Protein AF-A0A6B2E166-F1 (afdb_monomer)

Secondary structure (DSSP, 8-state):
---PPPP---------SSSSPTT--HHHHHHHHH--SEEEEE-TT--EEEE-HHHHHHHTTSPPEEEEEETTEEEEEETTEEEEEEEEE-GGG-EEEEE-TTTS------

Radius of gyration: 14.9 Å; Cα contacts (8 Å, |Δi|>4): 178; chains: 1; bounding box: 45×37×34 Å

Nearest PDB structures (foldseek):
  5xgd-assembly1_A  TM=6.708E-01  e=3.405E-03  Pseudomonas aeruginosa PAO1
  4kqd-assembly2_C  TM=6.455E-01  e=4.769E-02  Escherichia coli K-12
  5zza-assembly1_P  TM=5.047E-01  e=7.707E-02  Candidatus Odinarchaeum yellowstonii
  7xhv-assembly1_B  TM=3.436E-01  e=3.533E-02  Mus musculus
  7xi3-assembly1_B  TM=3.617E-01  e=1.040E-01  Mus musculus

Structure (mmCIF, N/CA/C/O backbone):
data_AF-A0A6B2E166-F1
#
_entry.id   AF-A0A6B2E166-F1
#
loop_
_atom_site.group_PDB
_atom_site.id
_atom_site.type_symbol
_atom_site.label_atom_id
_atom_site.label_alt_id
_atom_site.label_comp_id
_atom_site.label_asym_id
_atom_site.label_entity_id
_atom_site.label_seq_id
_atom_site.pdbx_PDB_ins_code
_atom_site.Cartn_x
_atom_site.Cartn_y
_atom_site.Cartn_z
_atom_site.occupancy
_atom_site.B_iso_or_equiv
_atom_site.auth_seq_id
_atom_site.auth_comp_id
_atom_site.auth_asym_id
_atom_site.auth_atom_id
_atom_site.pdbx_PDB_model_num
ATOM 1 N N . MET A 1 1 ? -31.330 23.485 -17.374 1.00 42.19 1 MET A N 1
ATOM 2 C CA . MET A 1 1 ? -30.585 23.137 -16.146 1.00 42.19 1 MET A CA 1
ATOM 3 C C . MET A 1 1 ? -29.535 22.113 -16.531 1.00 42.19 1 MET A C 1
ATOM 5 O O . MET A 1 1 ? -29.890 20.976 -16.798 1.00 42.19 1 MET A O 1
ATOM 9 N N . VAL A 1 2 ? -28.282 22.536 -16.697 1.00 42.28 2 VAL A N 1
ATOM 10 C CA . VAL A 1 2 ? -27.179 21.623 -17.027 1.00 42.28 2 VAL A CA 1
ATOM 11 C C . VAL A 1 2 ? -26.775 20.871 -15.765 1.00 42.28 2 VAL A C 1
ATOM 13 O O . VAL A 1 2 ? -26.285 21.467 -14.808 1.00 42.28 2 VAL A O 1
ATOM 16 N N . SER A 1 3 ? -27.041 19.567 -15.754 1.00 39.75 3 SER A N 1
ATOM 17 C CA . SER A 1 3 ? -26.573 18.643 -14.728 1.00 39.75 3 SER A CA 1
ATOM 18 C C . SER A 1 3 ? -25.047 18.637 -14.721 1.00 39.75 3 SER A C 1
ATOM 20 O O . SER A 1 3 ? -24.412 18.242 -15.696 1.00 39.75 3 SER A O 1
ATOM 22 N N . ARG A 1 4 ? -24.457 19.101 -13.621 1.00 39.62 4 ARG A N 1
ATOM 23 C CA . ARG A 1 4 ? -23.036 18.925 -13.314 1.00 39.62 4 ARG A CA 1
ATOM 24 C C . ARG A 1 4 ? -22.797 17.418 -13.119 1.00 39.62 4 ARG A C 1
ATOM 26 O O . ARG A 1 4 ? -23.427 16.859 -12.220 1.00 39.62 4 ARG A O 1
ATOM 33 N N . PRO A 1 5 ? -21.947 16.737 -13.907 1.00 39.25 5 PRO A N 1
ATOM 34 C CA . PRO A 1 5 ? -21.535 15.387 -13.557 1.00 39.25 5 PRO A CA 1
ATOM 35 C C . PRO A 1 5 ? -20.665 15.464 -12.295 1.00 39.25 5 PRO A C 1
ATOM 37 O O . PRO A 1 5 ? -19.862 16.388 -12.145 1.00 39.25 5 PRO A O 1
ATOM 40 N N . ALA A 1 6 ? -20.862 14.525 -11.371 1.00 32.88 6 ALA A N 1
ATOM 41 C CA . ALA A 1 6 ? -20.031 14.371 -10.182 1.00 32.88 6 ALA A CA 1
ATOM 42 C C . ALA A 1 6 ? -18.548 14.228 -10.583 1.00 32.88 6 ALA A C 1
ATOM 44 O O . ALA A 1 6 ? -18.272 13.617 -11.620 1.00 32.88 6 ALA A O 1
ATOM 45 N N . PRO A 1 7 ? -17.586 14.760 -9.803 1.00 39.22 7 PRO A N 1
ATOM 46 C CA . PRO A 1 7 ? -16.186 14.455 -10.047 1.00 39.22 7 PRO A CA 1
ATOM 47 C C . PRO A 1 7 ? -16.034 12.944 -9.906 1.00 39.22 7 PRO A C 1
ATOM 49 O O . PRO A 1 7 ? -16.439 12.368 -8.895 1.00 39.22 7 PRO A O 1
ATOM 52 N N . ALA A 1 8 ? -15.515 12.304 -10.950 1.00 36.75 8 ALA A N 1
ATOM 53 C CA . ALA A 1 8 ? -15.089 10.925 -10.883 1.00 36.75 8 ALA A CA 1
ATOM 54 C C . ALA A 1 8 ? -14.198 10.792 -9.645 1.00 36.75 8 ALA A C 1
ATOM 56 O O . ALA A 1 8 ? -13.103 11.351 -9.608 1.00 36.75 8 ALA A O 1
ATOM 57 N N . SER A 1 9 ? -14.675 10.087 -8.615 1.00 40.00 9 SER A N 1
ATOM 58 C CA . SER A 1 9 ? -13.767 9.424 -7.691 1.00 40.00 9 SER A CA 1
ATOM 59 C C . SER A 1 9 ? -12.776 8.700 -8.583 1.00 40.00 9 SER A C 1
ATOM 61 O O . SER A 1 9 ? -13.199 7.857 -9.374 1.00 40.00 9 SER A O 1
ATOM 63 N N . ALA A 1 10 ? -11.517 9.132 -8.551 1.00 39.03 10 ALA A N 1
ATOM 64 C CA . ALA A 1 10 ? -10.439 8.587 -9.349 1.00 39.03 10 ALA A CA 1
ATOM 65 C C . ALA A 1 10 ? -10.353 7.086 -9.057 1.00 39.03 10 ALA A C 1
ATOM 67 O O . ALA A 1 10 ? -9.727 6.648 -8.094 1.00 39.03 10 ALA A O 1
ATOM 68 N N . ALA A 1 11 ? -11.084 6.297 -9.841 1.00 44.34 11 ALA A N 1
ATOM 69 C CA . ALA A 1 11 ? -10.974 4.861 -9.842 1.00 44.34 11 ALA A CA 1
ATOM 70 C C . ALA A 1 11 ? -9.567 4.607 -10.363 1.00 44.34 11 ALA A C 1
ATOM 72 O O . ALA A 1 11 ? -9.296 4.837 -11.541 1.00 44.34 11 ALA A O 1
ATOM 73 N N . LEU A 1 12 ? -8.666 4.257 -9.442 1.00 50.75 12 LEU A N 1
ATOM 74 C CA . LEU A 1 12 ? -7.291 3.888 -9.750 1.00 50.75 12 LEU A CA 1
ATOM 75 C C . LEU A 1 12 ? -7.311 2.987 -10.994 1.00 50.75 12 LEU A C 1
ATOM 77 O O . LEU A 1 12 ? -8.134 2.060 -11.036 1.00 50.75 12 LEU A O 1
ATOM 81 N N . PRO A 1 13 ? -6.497 3.290 -12.019 1.00 48.44 13 PRO A N 1
ATOM 82 C CA . PRO A 1 13 ? -6.572 2.596 -13.293 1.00 48.44 13 PRO A CA 1
ATOM 83 C C . PRO A 1 13 ? -6.473 1.078 -13.075 1.00 48.44 13 PRO A C 1
ATOM 85 O O . PRO A 1 13 ? -5.730 0.623 -12.197 1.00 48.44 13 PRO A O 1
ATOM 88 N N . PRO A 1 14 ? -7.235 0.264 -13.828 1.00 47.19 14 PRO A N 1
ATOM 89 C CA . PRO A 1 14 ? -7.123 -1.180 -13.728 1.00 47.19 14 PRO A CA 1
ATOM 90 C C . PRO A 1 14 ? -5.703 -1.591 -14.136 1.00 47.19 14 PRO A C 1
ATOM 92 O O . PRO A 1 14 ? -5.329 -1.490 -15.299 1.00 47.19 14 PRO A O 1
ATOM 95 N N . MET A 1 15 ? -4.905 -2.049 -13.167 1.00 56.19 15 MET A N 1
ATOM 96 C CA . MET A 1 15 ? -3.573 -2.603 -13.416 1.00 56.19 15 MET A CA 1
ATOM 97 C C . MET A 1 15 ? -3.698 -3.971 -14.090 1.00 56.19 15 MET A C 1
ATOM 99 O O . MET A 1 15 ? -3.660 -5.012 -13.434 1.00 56.19 15 MET A O 1
ATOM 103 N N . THR A 1 16 ? -3.902 -3.970 -15.403 1.00 48.66 16 THR A N 1
ATOM 104 C CA . THR A 1 16 ? -3.765 -5.149 -16.258 1.00 48.66 16 THR A CA 1
ATOM 105 C C . THR A 1 16 ? -2.580 -4.955 -17.199 1.00 48.66 16 THR A C 1
ATOM 107 O O . THR A 1 16 ? -2.599 -4.058 -18.036 1.00 48.66 16 THR A O 1
ATOM 110 N N . GLY A 1 17 ? -1.573 -5.824 -17.077 1.00 50.94 17 GLY A N 1
ATOM 111 C CA . GLY A 1 17 ? -0.660 -6.197 -18.164 1.00 50.94 17 GLY A CA 1
ATOM 112 C C . GLY A 1 17 ? 0.689 -5.481 -18.259 1.00 50.94 17 GLY A C 1
ATOM 113 O O . GLY A 1 17 ? 1.688 -6.172 -18.412 1.00 50.94 17 GLY A O 1
ATOM 114 N N . GLU A 1 18 ? 0.750 -4.151 -18.150 1.00 50.38 18 GLU A N 1
ATOM 115 C CA . GLU A 1 18 ? 1.988 -3.403 -18.483 1.00 50.38 18 GLU A CA 1
ATOM 116 C C . GLU A 1 18 ? 2.321 -2.225 -17.546 1.00 50.38 18 GLU A C 1
ATOM 118 O O . GLU A 1 18 ? 3.484 -1.857 -17.431 1.00 50.38 18 GLU A O 1
ATOM 123 N N . ASP A 1 19 ? 1.339 -1.674 -16.823 1.00 55.31 19 ASP A N 1
ATOM 124 C CA . ASP A 1 19 ? 1.497 -0.460 -15.990 1.00 55.31 19 ASP A CA 1
ATOM 125 C C . ASP A 1 19 ? 1.700 -0.765 -14.488 1.00 55.31 19 ASP A C 1
ATOM 127 O O . ASP A 1 19 ? 1.625 0.126 -13.648 1.00 55.31 19 ASP A O 1
ATOM 131 N N . GLY A 1 20 ? 1.887 -2.040 -14.123 1.00 61.53 20 GLY A N 1
ATOM 132 C CA . GLY A 1 20 ? 2.066 -2.486 -12.736 1.00 61.53 20 GLY A CA 1
ATOM 133 C C . GLY A 1 20 ? 3.522 -2.777 -12.374 1.00 61.53 20 GLY A C 1
ATOM 134 O O . GLY A 1 20 ? 4.349 -2.978 -13.265 1.00 61.53 20 GLY A O 1
ATOM 135 N N . PRO A 1 21 ? 3.864 -2.847 -11.073 1.00 65.44 21 PRO A N 1
ATOM 136 C CA . PRO A 1 21 ? 5.203 -3.231 -10.675 1.00 65.44 21 PRO A CA 1
ATOM 137 C C . PRO A 1 21 ? 5.512 -4.643 -11.198 1.00 65.44 21 PRO A C 1
ATOM 139 O O . PRO A 1 21 ? 4.632 -5.513 -11.202 1.00 65.44 21 PRO A O 1
ATOM 142 N N . PRO A 1 22 ? 6.753 -4.902 -11.635 1.00 64.69 22 PRO A N 1
ATOM 143 C CA . PRO A 1 22 ? 7.132 -6.204 -12.167 1.00 64.69 22 PRO A CA 1
ATOM 144 C C . PRO A 1 22 ? 6.903 -7.302 -11.115 1.00 64.69 22 PRO A C 1
ATOM 146 O O . PRO A 1 22 ? 7.331 -7.171 -9.969 1.00 64.69 22 PRO A O 1
ATOM 149 N N . GLY A 1 23 ? 6.217 -8.382 -11.504 1.00 65.00 23 GLY A N 1
ATOM 150 C CA . GLY A 1 23 ? 5.844 -9.483 -10.602 1.00 65.00 23 GLY A CA 1
ATOM 151 C C . GLY A 1 23 ? 4.552 -9.264 -9.802 1.00 65.00 23 GLY A C 1
ATOM 152 O O . GLY A 1 23 ? 4.229 -10.073 -8.939 1.00 65.00 23 GLY A O 1
ATOM 153 N N . PHE A 1 24 ? 3.800 -8.192 -10.071 1.00 71.56 24 PHE A N 1
ATOM 154 C CA . PHE A 1 24 ? 2.468 -7.981 -9.503 1.00 71.56 24 PHE A CA 1
ATOM 155 C C . PHE A 1 24 ? 1.396 -8.698 -10.334 1.00 71.56 24 PHE A C 1
ATOM 157 O O . PHE A 1 24 ? 0.653 -8.086 -11.101 1.00 71.56 24 PHE A O 1
ATOM 164 N N . ASP A 1 25 ? 1.346 -10.020 -10.217 1.00 76.94 25 ASP A N 1
ATOM 165 C CA . ASP A 1 25 ? 0.336 -10.847 -10.873 1.00 76.94 25 ASP A CA 1
ATOM 166 C C . ASP A 1 25 ? -0.905 -11.076 -9.985 1.00 76.94 25 ASP A C 1
ATOM 168 O O . ASP A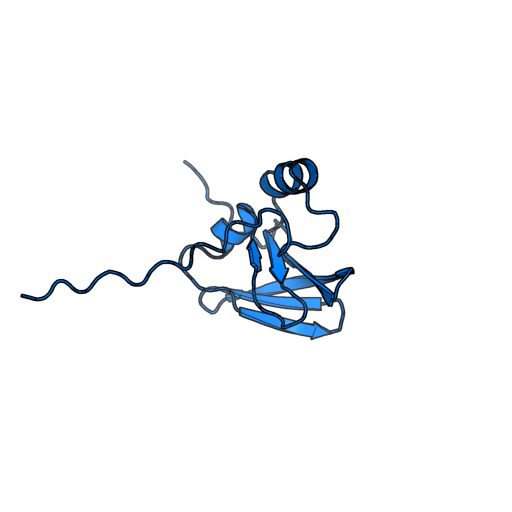 1 25 ? -1.036 -10.549 -8.873 1.00 76.94 25 ASP A O 1
ATOM 172 N N . ALA A 1 26 ? -1.858 -11.857 -10.499 1.00 77.44 26 ALA A N 1
ATOM 173 C CA . ALA A 1 26 ? -3.126 -12.130 -9.831 1.00 77.44 26 ALA A CA 1
ATOM 174 C C . ALA A 1 26 ? -2.955 -12.722 -8.419 1.00 77.44 26 ALA A C 1
ATOM 176 O O . ALA A 1 26 ? -3.758 -12.409 -7.539 1.00 77.44 26 ALA A O 1
ATOM 177 N N . PHE A 1 27 ? -1.914 -13.531 -8.182 1.00 77.81 27 PHE A N 1
ATOM 178 C CA . PHE A 1 27 ? -1.651 -14.121 -6.872 1.00 77.81 27 PHE A CA 1
ATOM 179 C C . PHE A 1 27 ? -1.195 -13.063 -5.864 1.00 77.81 27 PHE A C 1
ATOM 181 O O . PHE A 1 27 ? -1.788 -12.938 -4.792 1.00 77.81 27 PHE A O 1
ATOM 188 N N . GLY A 1 28 ? -0.189 -12.256 -6.219 1.00 81.19 28 GLY A N 1
ATOM 189 C CA . GLY A 1 28 ? 0.311 -11.186 -5.350 1.00 81.19 28 GLY A CA 1
ATOM 190 C C . GLY A 1 28 ? -0.779 -10.175 -4.993 1.00 81.19 28 GLY A C 1
ATOM 191 O O . GLY A 1 28 ? -0.901 -9.763 -3.837 1.00 81.19 28 GLY A O 1
ATOM 192 N N . ARG A 1 29 ? -1.641 -9.845 -5.963 1.00 81.44 29 ARG A N 1
ATOM 193 C CA . ARG A 1 29 ? -2.808 -8.997 -5.720 1.00 81.44 29 ARG A CA 1
ATOM 194 C C . ARG A 1 29 ? -3.785 -9.640 -4.741 1.00 81.44 29 ARG A C 1
ATOM 196 O O . ARG A 1 29 ? -4.179 -8.975 -3.791 1.00 81.44 29 ARG A O 1
ATOM 203 N N . ALA A 1 30 ? -4.158 -10.904 -4.947 1.00 84.31 30 ALA A N 1
ATOM 204 C CA . ALA A 1 30 ? -5.094 -11.599 -4.065 1.00 84.31 30 ALA A CA 1
ATOM 205 C C . ALA A 1 30 ? -4.599 -11.625 -2.611 1.00 84.31 30 ALA A C 1
ATOM 207 O O . ALA A 1 30 ? -5.374 -11.357 -1.700 1.00 84.31 30 ALA A O 1
ATOM 208 N N . VAL A 1 31 ? -3.299 -11.855 -2.397 1.00 87.31 31 VAL A N 1
ATOM 209 C CA . VAL A 1 31 ? -2.700 -11.817 -1.054 1.00 87.31 31 VAL A CA 1
ATOM 210 C C . VAL A 1 31 ? -2.818 -10.425 -0.428 1.00 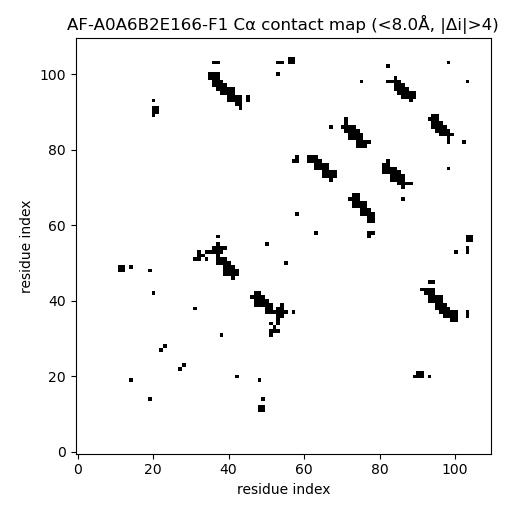87.31 31 VAL A C 1
ATOM 212 O O . VAL A 1 31 ? -3.236 -10.308 0.720 1.00 87.31 31 VAL A O 1
ATOM 215 N N . LEU A 1 32 ? -2.480 -9.358 -1.160 1.00 88.38 32 LEU A N 1
ATOM 216 C CA . LEU A 1 32 ? -2.519 -7.993 -0.618 1.00 88.38 32 LEU A CA 1
ATOM 217 C C . LEU A 1 32 ? -3.934 -7.464 -0.364 1.00 88.38 32 LEU A C 1
ATOM 219 O O . LEU A 1 32 ? -4.094 -6.558 0.456 1.00 88.38 32 LEU A O 1
ATOM 223 N N . GLU A 1 33 ? -4.945 -7.999 -1.050 1.00 89.12 33 GLU A N 1
ATOM 224 C CA . GLU A 1 33 ? -6.349 -7.658 -0.792 1.00 89.12 33 GLU A CA 1
ATOM 225 C C . GLU A 1 33 ? -6.795 -8.134 0.611 1.00 89.12 33 GLU A C 1
ATOM 227 O O . GLU A 1 33 ? -7.621 -7.468 1.232 1.00 89.12 33 GLU A O 1
ATOM 232 N N . ASP A 1 34 ? -6.188 -9.200 1.153 1.00 89.81 34 ASP A N 1
ATOM 233 C CA . ASP A 1 34 ? -6.431 -9.717 2.516 1.00 89.81 34 ASP A CA 1
ATOM 234 C C . ASP A 1 34 ? -5.507 -9.106 3.595 1.00 89.81 34 ASP A C 1
ATOM 236 O O . ASP A 1 34 ? -5.733 -9.258 4.801 1.00 89.81 34 ASP A O 1
ATOM 240 N N . VAL A 1 35 ? -4.449 -8.392 3.194 1.00 91.81 35 VAL A N 1
ATOM 241 C CA . VAL A 1 35 ? -3.516 -7.753 4.135 1.00 91.81 35 VAL A CA 1
ATOM 242 C C . VAL A 1 35 ? -4.195 -6.589 4.864 1.00 91.81 35 VAL A C 1
ATOM 244 O O . VAL A 1 35 ? -4.769 -5.689 4.253 1.00 91.81 35 VAL A O 1
ATOM 247 N N . ARG A 1 36 ? -4.079 -6.585 6.199 1.00 92.50 36 ARG A N 1
ATOM 248 C CA . ARG A 1 36 ? -4.670 -5.555 7.074 1.00 92.50 36 ARG A CA 1
ATOM 249 C C . ARG A 1 36 ? -3.847 -4.280 7.186 1.00 92.50 36 ARG A C 1
ATOM 251 O O . ARG A 1 36 ? -4.399 -3.242 7.544 1.00 92.50 36 ARG A O 1
ATOM 258 N N . ASP A 1 37 ? -2.551 -4.354 6.909 1.00 93.75 37 ASP A N 1
ATOM 259 C CA . ASP A 1 37 ? -1.741 -3.151 6.770 1.00 93.75 37 ASP A CA 1
ATOM 260 C C . ASP A 1 37 ? -2.222 -2.375 5.541 1.00 93.75 37 ASP A C 1
ATOM 262 O O . ASP A 1 37 ? -2.501 -2.951 4.485 1.00 93.75 37 ASP A O 1
ATOM 266 N N . ALA A 1 38 ? -2.334 -1.059 5.673 1.00 94.56 38 ALA A N 1
ATOM 267 C CA . ALA A 1 38 ? -2.700 -0.209 4.554 1.00 94.56 38 ALA A CA 1
ATOM 268 C C . ALA A 1 38 ? -1.492 -0.069 3.624 1.00 94.56 38 ALA A C 1
ATOM 270 O O . ALA A 1 38 ? -0.476 0.522 3.995 1.00 94.56 38 ALA A O 1
ATOM 271 N N . VAL A 1 39 ? -1.613 -0.622 2.416 1.00 94.38 39 VAL A N 1
ATOM 272 C CA . VAL A 1 39 ? -0.562 -0.624 1.396 1.00 94.38 39 VAL A CA 1
ATOM 273 C C . VAL A 1 39 ? -0.956 0.272 0.228 1.00 94.38 39 VAL A C 1
ATOM 275 O O . VAL A 1 39 ? -1.995 0.062 -0.401 1.00 94.38 39 VAL A O 1
ATOM 278 N N . PHE A 1 40 ? -0.084 1.226 -0.091 1.00 93.94 40 PHE A N 1
ATOM 279 C CA . PHE A 1 40 ? -0.158 2.081 -1.273 1.00 93.94 40 PHE A CA 1
ATOM 280 C C . PHE A 1 40 ? 1.041 1.804 -2.181 1.00 93.94 40 PHE A C 1
ATOM 282 O O . PHE A 1 40 ? 2.160 1.652 -1.695 1.00 93.94 40 PHE A O 1
ATOM 289 N N . LEU A 1 41 ? 0.821 1.755 -3.490 1.00 92.25 41 LEU A N 1
ATOM 290 C CA . LEU A 1 41 ? 1.865 1.589 -4.495 1.00 92.25 41 LEU A CA 1
ATOM 291 C C . LEU A 1 41 ? 1.946 2.840 -5.356 1.00 92.25 41 LEU A C 1
ATOM 293 O O . LEU A 1 41 ? 0.953 3.236 -5.973 1.00 92.25 41 LEU A O 1
ATOM 297 N N . THR A 1 42 ? 3.135 3.423 -5.417 1.00 92.12 42 THR A N 1
ATOM 298 C CA . THR A 1 42 ? 3.448 4.529 -6.316 1.00 92.12 42 THR A CA 1
ATOM 299 C C . THR A 1 42 ? 4.428 4.091 -7.388 1.00 92.12 42 THR A C 1
ATOM 301 O O . THR A 1 42 ? 5.308 3.268 -7.123 1.00 92.12 42 THR A O 1
ATOM 304 N N . ASP A 1 43 ? 4.299 4.670 -8.576 1.00 89.81 43 ASP A N 1
ATOM 305 C CA . ASP A 1 43 ? 5.283 4.506 -9.646 1.00 89.81 43 ASP A CA 1
ATOM 306 C C . ASP A 1 43 ? 6.577 5.303 -9.371 1.00 89.81 43 ASP A C 1
ATOM 308 O O . ASP A 1 43 ? 6.762 5.890 -8.297 1.00 89.81 43 ASP A O 1
ATOM 312 N N . ALA A 1 44 ? 7.480 5.311 -10.355 1.00 86.12 44 ALA A N 1
ATOM 313 C CA . ALA A 1 44 ? 8.749 6.036 -10.307 1.00 86.12 44 ALA A CA 1
ATOM 314 C C . ALA A 1 44 ? 8.603 7.567 -10.298 1.00 86.12 44 ALA A C 1
ATOM 316 O O . ALA A 1 44 ? 9.518 8.260 -9.858 1.00 86.12 44 ALA A O 1
ATOM 317 N N . GLU A 1 45 ? 7.467 8.099 -10.751 1.00 85.62 45 GLU A N 1
ATOM 318 C CA . GLU A 1 45 ? 7.154 9.532 -10.706 1.00 85.62 45 GLU A CA 1
ATOM 319 C C . GLU A 1 45 ? 6.482 9.928 -9.378 1.00 85.62 45 GLU A C 1
ATOM 321 O O . GLU A 1 45 ? 6.234 11.106 -9.123 1.00 85.62 45 GLU A O 1
ATOM 326 N N . GLY A 1 46 ? 6.218 8.953 -8.500 1.00 84.88 46 GLY A N 1
ATOM 327 C CA . GLY A 1 46 ? 5.559 9.155 -7.213 1.00 84.88 46 GLY A CA 1
ATOM 328 C C . GLY A 1 46 ? 4.034 9.223 -7.309 1.00 84.88 46 GLY A C 1
ATOM 329 O O . GLY A 1 46 ? 3.379 9.542 -6.315 1.00 84.88 46 GLY A O 1
ATOM 330 N N . ALA A 1 47 ? 3.446 8.908 -8.467 1.00 88.44 47 ALA A N 1
ATOM 331 C CA . ALA A 1 47 ? 2.000 8.884 -8.629 1.00 88.44 47 ALA A CA 1
ATOM 332 C C . ALA A 1 47 ? 1.413 7.615 -8.000 1.00 88.44 47 ALA A C 1
ATOM 334 O O . ALA A 1 47 ? 1.906 6.508 -8.221 1.00 88.44 47 ALA A O 1
ATOM 335 N N . LEU A 1 48 ? 0.337 7.762 -7.220 1.00 90.06 48 LEU A N 1
ATOM 336 C CA . LEU A 1 48 ? -0.377 6.630 -6.630 1.00 90.06 48 LEU A CA 1
ATOM 337 C C . LEU A 1 48 ? -1.077 5.818 -7.725 1.00 90.06 48 LEU A C 1
ATOM 339 O O . LEU A 1 48 ? -2.033 6.285 -8.340 1.00 90.06 48 LEU A O 1
ATOM 343 N N . ARG A 1 49 ? -0.633 4.578 -7.926 1.00 88.50 49 ARG A N 1
ATOM 344 C CA . ARG A 1 49 ? -1.191 3.662 -8.930 1.00 88.50 49 ARG A CA 1
ATOM 345 C C . ARG A 1 49 ? -2.130 2.630 -8.335 1.00 88.50 49 ARG A C 1
ATOM 347 O O . ARG A 1 49 ? -3.073 2.206 -8.997 1.00 88.50 49 ARG A O 1
ATOM 354 N N . TRP A 1 50 ? -1.907 2.229 -7.085 1.00 88.38 50 TRP A N 1
ATOM 355 C CA . TRP A 1 50 ? -2.739 1.215 -6.448 1.00 88.38 50 TRP A CA 1
ATOM 356 C C . TRP A 1 50 ? -2.790 1.359 -4.927 1.00 88.38 50 TRP A C 1
ATOM 358 O O . TRP A 1 50 ? -1.842 1.816 -4.296 1.00 88.38 50 TRP A O 1
ATOM 368 N N . ALA A 1 51 ? -3.899 0.928 -4.333 1.00 91.19 51 ALA A N 1
ATOM 369 C CA . ALA A 1 51 ? -4.088 0.842 -2.890 1.00 91.19 51 ALA A CA 1
ATOM 370 C C . ALA A 1 51 ? -4.924 -0.398 -2.551 1.00 91.19 51 ALA A C 1
ATOM 372 O O . ALA A 1 51 ? -5.918 -0.666 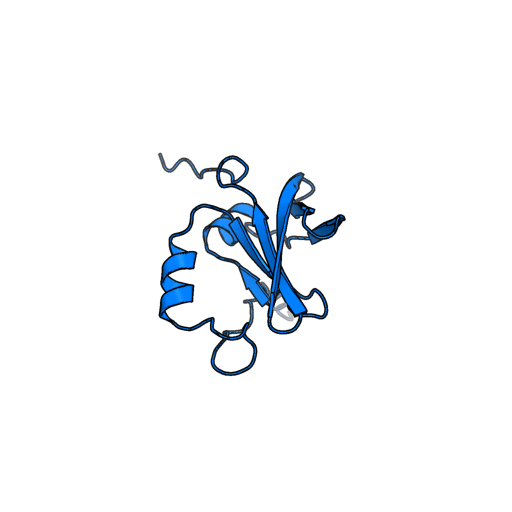-3.242 1.00 91.19 51 ALA A O 1
ATOM 373 N N . ASN A 1 52 ? -4.552 -1.125 -1.495 1.00 93.00 52 ASN A N 1
ATOM 374 C CA . ASN A 1 52 ? -5.300 -2.293 -1.020 1.00 93.00 52 ASN A CA 1
ATOM 375 C C . ASN A 1 52 ? -6.592 -1.891 -0.267 1.00 93.00 52 ASN A C 1
ATOM 377 O O . ASN A 1 52 ? -6.801 -0.707 0.016 1.00 93.00 52 ASN A O 1
ATOM 381 N N . PRO A 1 53 ? -7.488 -2.835 0.077 1.00 93.50 53 PRO A N 1
ATOM 382 C CA . PRO A 1 53 ? -8.725 -2.530 0.801 1.00 93.50 53 PRO A CA 1
ATOM 383 C C . PRO A 1 53 ? -8.509 -1.838 2.151 1.00 93.50 53 PRO A C 1
ATOM 385 O O . PRO A 1 53 ? -9.266 -0.926 2.495 1.00 93.50 53 PRO A O 1
ATOM 388 N N . ALA A 1 54 ? -7.466 -2.214 2.897 1.00 92.12 54 ALA A N 1
ATOM 389 C CA . ALA A 1 54 ? -7.115 -1.554 4.153 1.00 92.12 54 ALA A CA 1
ATOM 390 C C . ALA A 1 54 ? -6.727 -0.084 3.930 1.00 92.12 54 ALA A C 1
ATOM 392 O O . ALA A 1 54 ? -7.239 0.801 4.613 1.00 92.12 54 ALA A O 1
ATOM 393 N N . ALA A 1 55 ? -5.910 0.199 2.913 1.00 91.94 55 ALA A N 1
ATOM 394 C CA . ALA A 1 55 ? -5.553 1.554 2.510 1.00 91.94 55 ALA A CA 1
ATOM 395 C C . ALA A 1 55 ? -6.770 2.364 2.060 1.00 91.94 55 ALA A C 1
ATOM 397 O O . ALA A 1 55 ? -6.930 3.501 2.489 1.00 91.94 55 ALA A O 1
ATOM 398 N N . ARG A 1 56 ? -7.680 1.771 1.281 1.00 90.62 56 ARG A N 1
ATOM 399 C CA . ARG A 1 56 ? -8.937 2.428 0.880 1.00 90.62 56 ARG A CA 1
ATOM 400 C C . ARG A 1 56 ? -9.849 2.722 2.072 1.00 90.62 56 ARG A C 1
ATOM 402 O O . ARG A 1 56 ? -10.533 3.740 2.091 1.00 90.62 56 ARG A O 1
ATOM 409 N N . THR A 1 57 ? -9.861 1.842 3.072 1.00 89.56 57 THR A N 1
ATOM 410 C CA . THR A 1 57 ? -10.611 2.045 4.321 1.00 89.56 57 THR A CA 1
ATOM 411 C C . THR A 1 57 ? -9.998 3.168 5.149 1.00 89.56 57 THR A C 1
ATOM 413 O O . THR A 1 57 ? -10.733 4.007 5.666 1.00 89.56 57 THR A O 1
A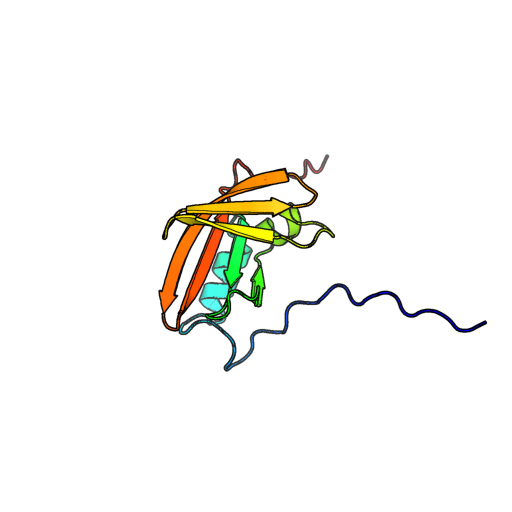TOM 416 N N . LEU A 1 58 ? -8.664 3.217 5.225 1.00 89.12 58 LEU A N 1
ATOM 417 C CA . LEU A 1 58 ? -7.928 4.308 5.855 1.00 89.12 58 LEU A CA 1
ATOM 418 C C . LEU A 1 58 ? -8.227 5.644 5.163 1.00 89.12 58 LEU A C 1
ATOM 420 O O . LEU A 1 58 ? -8.473 6.628 5.853 1.00 89.12 58 LEU A O 1
ATOM 424 N N . THR A 1 59 ? -8.226 5.683 3.825 1.00 89.38 59 THR A N 1
ATOM 425 C CA . THR A 1 59 ? -8.457 6.914 3.054 1.00 89.38 59 THR A CA 1
ATOM 426 C C . THR A 1 59 ? -9.911 7.363 3.039 1.00 89.38 59 THR A C 1
ATOM 428 O O . THR A 1 59 ? -10.197 8.560 3.013 1.00 89.38 59 THR A O 1
ATOM 431 N N . GLY A 1 60 ? -10.849 6.415 3.029 1.00 87.38 60 GLY A N 1
ATOM 432 C CA . GLY A 1 60 ? -12.257 6.699 2.780 1.00 87.38 60 GLY A CA 1
ATOM 433 C C . GLY A 1 60 ? -12.431 7.423 1.443 1.00 87.38 60 GLY A C 1
ATOM 434 O O . GLY A 1 60 ? -12.005 6.927 0.402 1.00 87.38 60 GLY A O 1
ATOM 435 N N . SER A 1 61 ? -13.040 8.611 1.477 1.00 82.19 61 SER A N 1
ATOM 436 C CA . SER A 1 61 ? -13.201 9.486 0.304 1.00 82.19 61 SER A CA 1
ATOM 437 C C . SER A 1 61 ? -12.112 10.557 0.179 1.00 82.19 61 SER A C 1
ATOM 439 O O . SER A 1 61 ? -12.162 11.353 -0.757 1.00 82.19 61 SER A O 1
ATOM 441 N N . ALA A 1 62 ? -11.168 10.625 1.122 1.00 86.81 62 ALA A N 1
ATOM 442 C CA . ALA A 1 62 ? -10.078 11.587 1.074 1.00 86.81 62 ALA A CA 1
ATOM 443 C C . ALA A 1 62 ? -8.943 11.073 0.184 1.00 86.81 62 ALA A C 1
ATOM 445 O O . ALA A 1 62 ? -8.640 9.882 0.157 1.00 86.81 62 ALA A O 1
ATOM 446 N N . GLU A 1 63 ? -8.287 11.990 -0.517 1.00 87.50 63 GLU A N 1
ATOM 447 C CA . GLU A 1 63 ? -7.106 11.664 -1.306 1.00 87.50 63 GLU A CA 1
ATOM 448 C C . GLU A 1 63 ? -5.879 11.562 -0.382 1.00 87.50 63 GLU A C 1
ATOM 450 O O . GLU A 1 63 ? -5.593 12.520 0.347 1.00 87.50 63 GLU A O 1
ATOM 455 N N . PRO A 1 64 ? -5.170 10.418 -0.354 1.00 91.25 64 PRO A N 1
ATOM 456 C CA . PRO A 1 64 ? -3.968 10.268 0.455 1.00 91.25 64 PRO A CA 1
ATOM 457 C C . PRO A 1 64 ? -2.828 11.114 -0.109 1.00 91.25 64 PRO A C 1
ATOM 459 O O . PRO A 1 64 ? -2.557 11.095 -1.308 1.00 91.25 64 PRO A O 1
ATOM 462 N N . ARG A 1 65 ? -2.098 11.797 0.771 1.00 92.75 65 ARG A N 1
ATOM 463 C CA . ARG A 1 65 ? -0.857 12.494 0.418 1.00 92.75 65 ARG A CA 1
ATOM 464 C C . ARG A 1 65 ? 0.330 11.777 1.036 1.00 92.75 65 ARG A C 1
ATOM 466 O O . ARG A 1 65 ? 0.389 11.584 2.248 1.00 92.75 65 ARG A O 1
ATOM 473 N N . LEU A 1 66 ? 1.267 11.361 0.194 1.00 93.00 66 LEU A N 1
ATOM 474 C CA . LEU A 1 66 ? 2.443 10.596 0.595 1.00 93.00 66 LEU A CA 1
ATOM 475 C C . LEU A 1 66 ? 3.625 11.551 0.771 1.00 93.00 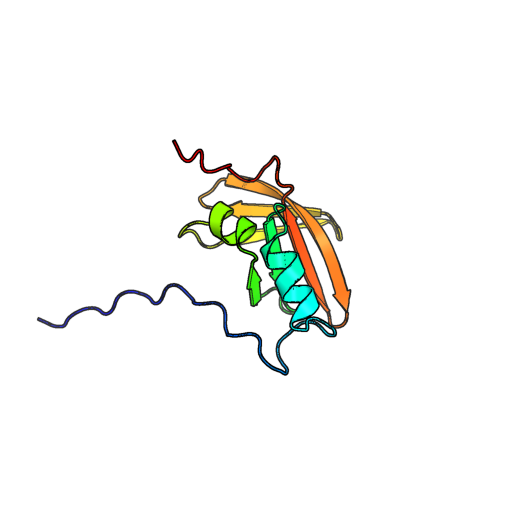66 LEU A C 1
ATOM 477 O O . LEU A 1 66 ? 4.034 12.228 -0.169 1.00 93.00 66 LEU A O 1
ATOM 481 N N . HIS A 1 67 ? 4.156 11.624 1.989 1.00 93.00 67 HIS A N 1
ATOM 482 C CA . HIS A 1 67 ? 5.240 12.532 2.352 1.00 93.00 67 HIS A CA 1
ATOM 483 C C . HIS A 1 67 ? 6.469 11.736 2.800 1.00 93.00 67 HIS A C 1
ATOM 485 O O . HIS A 1 67 ? 6.473 11.210 3.920 1.00 93.00 67 HIS A O 1
ATOM 491 N N . PRO A 1 68 ? 7.517 11.627 1.966 1.00 91.25 68 PRO A N 1
ATOM 492 C CA . PRO A 1 68 ? 8.747 10.961 2.370 1.00 91.25 68 PRO A CA 1
ATOM 493 C C . PRO A 1 68 ? 9.489 11.832 3.384 1.00 91.25 68 PRO A C 1
ATOM 495 O O . PRO A 1 68 ? 9.556 13.051 3.239 1.00 91.25 68 PRO A O 1
ATOM 498 N N . ILE A 1 69 ? 10.033 11.202 4.423 1.00 90.75 69 ILE A N 1
ATOM 499 C CA . ILE A 1 69 ? 10.906 11.860 5.410 1.00 90.75 69 ILE A CA 1
ATOM 500 C C . ILE A 1 69 ? 12.337 11.350 5.265 1.00 90.75 69 ILE A C 1
ATOM 502 O O . ILE A 1 69 ? 13.290 12.116 5.375 1.00 90.75 69 ILE A O 1
ATOM 506 N N . ALA A 1 70 ? 12.478 10.057 5.002 1.00 89.56 70 ALA A N 1
ATOM 507 C CA . ALA A 1 70 ? 13.720 9.374 4.702 1.00 89.56 70 ALA A CA 1
ATOM 508 C C . ALA A 1 70 ? 13.465 8.342 3.596 1.00 89.56 70 ALA A C 1
ATOM 510 O O . ALA A 1 70 ? 12.325 8.104 3.204 1.00 89.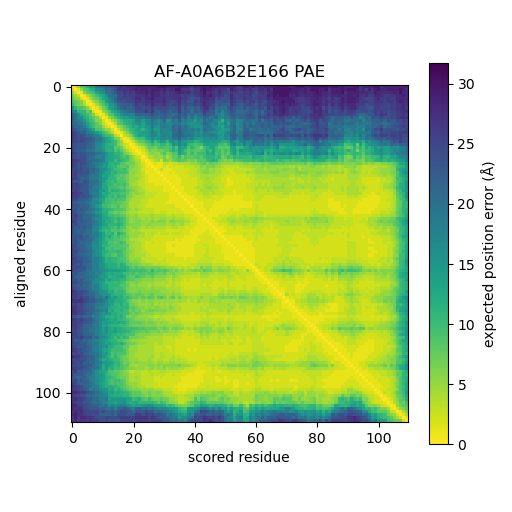56 70 ALA A O 1
ATOM 511 N N . GLU A 1 71 ? 14.524 7.685 3.132 1.00 86.69 71 GLU A N 1
ATOM 512 C CA . GLU A 1 71 ? 14.449 6.670 2.075 1.00 86.69 71 GLU A CA 1
ATOM 513 C C . GLU A 1 71 ? 13.447 5.542 2.387 1.00 86.69 71 GLU A C 1
ATOM 515 O O . GLU A 1 71 ? 12.707 5.096 1.515 1.00 86.69 71 GLU A O 1
ATOM 520 N N . THR A 1 72 ? 13.381 5.105 3.647 1.00 92.00 72 THR A N 1
ATOM 521 C CA . THR A 1 72 ? 12.560 3.961 4.078 1.00 92.00 72 THR A CA 1
ATOM 522 C C . THR A 1 72 ? 11.395 4.348 4.986 1.00 92.00 72 THR A C 1
ATOM 524 O O . THR A 1 72 ? 10.725 3.483 5.555 1.00 92.00 72 THR A O 1
ATOM 527 N N . SER A 1 73 ? 11.151 5.645 5.188 1.00 92.12 73 SER A N 1
ATOM 528 C CA . SER A 1 73 ? 10.174 6.136 6.165 1.00 92.12 73 SER A CA 1
ATOM 529 C C . SER A 1 73 ? 9.532 7.440 5.713 1.00 92.12 73 SER A C 1
ATOM 531 O O . SER A 1 73 ? 10.191 8.353 5.221 1.00 92.12 73 SER A O 1
ATOM 533 N N . GLY A 1 74 ? 8.235 7.565 5.943 1.00 93.12 74 GLY A N 1
ATOM 534 C CA . GLY A 1 74 ? 7.470 8.757 5.623 1.00 93.12 74 GLY A CA 1
ATOM 535 C C . GLY A 1 74 ? 6.166 8.789 6.394 1.00 93.12 74 GLY A C 1
ATOM 536 O O . GLY A 1 74 ? 5.994 8.066 7.374 1.00 93.12 74 GLY A O 1
ATOM 537 N N . HIS A 1 75 ? 5.250 9.645 5.964 1.00 93.44 75 HIS A N 1
ATOM 538 C CA . HIS A 1 75 ? 3.892 9.663 6.485 1.00 93.44 75 HIS A CA 1
ATOM 539 C C . HIS A 1 75 ? 2.886 9.677 5.343 1.00 93.44 75 HIS A C 1
ATOM 541 O O . HIS A 1 75 ? 3.095 10.345 4.331 1.00 93.44 75 HIS A O 1
ATOM 547 N N . VAL A 1 76 ? 1.779 8.968 5.539 1.00 92.81 76 VAL A N 1
ATOM 548 C CA . VAL A 1 76 ? 0.577 9.127 4.724 1.00 92.81 76 VAL A CA 1
ATOM 549 C C . VAL A 1 76 ? -0.344 10.091 5.454 1.00 92.81 76 VAL A C 1
ATOM 551 O O . VAL A 1 76 ? -0.753 9.833 6.585 1.00 92.81 76 VAL A O 1
ATOM 554 N N . GLU A 1 77 ? -0.647 11.220 4.829 1.00 93.19 77 GLU A N 1
ATOM 555 C CA . GLU A 1 77 ? -1.645 12.160 5.316 1.00 93.19 77 GLU A CA 1
ATOM 556 C C . GLU A 1 77 ? -2.996 11.860 4.667 1.00 93.19 77 GLU A C 1
ATOM 558 O O . GLU A 1 77 ? -3.128 11.855 3.444 1.00 93.19 77 GLU A O 1
ATOM 563 N N . VAL A 1 78 ? -4.009 11.623 5.496 1.00 89.56 78 VAL A N 1
ATOM 564 C CA . VAL A 1 78 ? -5.391 11.404 5.065 1.00 89.56 78 VAL A CA 1
ATOM 565 C C . VAL A 1 78 ? -6.297 12.314 5.869 1.00 89.56 78 VAL A C 1
ATOM 567 O O . VAL A 1 78 ? -6.279 12.269 7.097 1.00 89.56 78 VAL A O 1
ATOM 570 N N . ALA A 1 79 ? -7.107 13.128 5.188 1.00 86.94 79 ALA A N 1
ATOM 571 C CA . ALA A 1 79 ? -8.042 14.054 5.834 1.00 86.94 79 ALA A CA 1
ATOM 572 C C . ALA A 1 79 ? -7.377 14.927 6.930 1.00 86.94 79 ALA A C 1
ATOM 574 O O . ALA A 1 79 ? -7.984 15.220 7.955 1.00 86.94 79 ALA A O 1
ATOM 575 N N . GLY A 1 80 ? -6.107 15.311 6.729 1.00 85.81 80 GLY A N 1
ATOM 576 C CA . GLY A 1 80 ? -5.309 16.096 7.681 1.00 85.81 80 GLY A CA 1
ATOM 577 C C . GLY A 1 80 ? -4.627 15.289 8.795 1.00 85.81 80 GLY A C 1
ATOM 578 O O . GLY A 1 80 ? -3.852 15.849 9.569 1.00 85.81 80 GLY A O 1
ATOM 579 N N . HIS A 1 81 ? 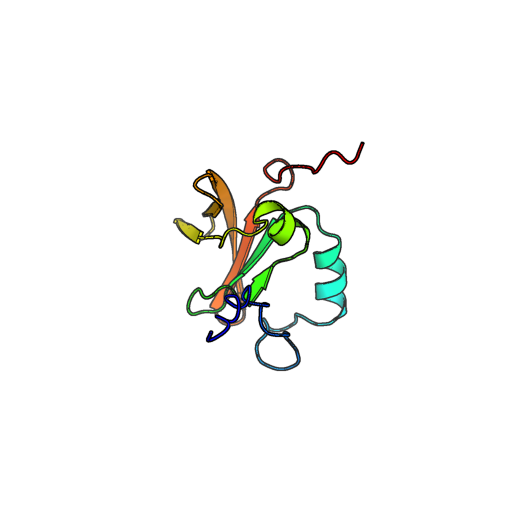-4.859 13.977 8.880 1.00 87.94 81 HIS A N 1
ATOM 580 C CA . HIS A 1 81 ? -4.201 13.098 9.843 1.00 87.94 81 HIS A CA 1
ATOM 581 C C . HIS A 1 81 ? -2.966 12.444 9.232 1.00 87.94 81 HIS A C 1
ATOM 583 O O . HIS A 1 81 ? -3.072 11.676 8.277 1.00 87.94 81 HIS A O 1
ATOM 589 N N . LYS A 1 82 ? -1.797 12.711 9.818 1.00 91.31 82 LYS A N 1
ATOM 590 C CA . LYS A 1 82 ? -0.531 12.086 9.423 1.00 91.31 82 LYS A CA 1
ATOM 591 C C . LYS A 1 82 ? -0.367 10.747 10.126 1.00 91.31 82 LYS A C 1
ATOM 593 O O . LYS A 1 82 ? -0.402 10.686 11.352 1.00 91.31 82 LYS A O 1
ATOM 598 N N . ARG A 1 83 ? -0.160 9.691 9.345 1.00 91.56 83 ARG A N 1
ATOM 599 C CA . ARG A 1 83 ? 0.115 8.336 9.825 1.00 91.56 83 ARG A CA 1
ATOM 600 C C . ARG A 1 83 ? 1.522 7.924 9.427 1.00 91.56 83 ARG A C 1
ATOM 602 O O . ARG A 1 83 ? 1.871 8.126 8.264 1.00 91.56 83 ARG A O 1
ATOM 609 N N . PRO A 1 84 ? 2.331 7.378 10.346 1.00 93.50 84 PRO A N 1
ATOM 610 C CA . PRO A 1 84 ? 3.657 6.898 9.995 1.00 93.50 84 PRO A CA 1
ATOM 611 C C . PRO A 1 84 ? 3.540 5.775 8.964 1.00 93.50 84 PRO A C 1
ATOM 613 O O . PRO A 1 84 ? 2.670 4.908 9.048 1.00 93.50 84 PRO A O 1
ATOM 616 N N . ALA A 1 85 ? 4.419 5.807 7.972 1.00 95.00 85 ALA A N 1
ATOM 617 C CA . ALA A 1 85 ? 4.444 4.847 6.889 1.00 95.00 85 ALA A CA 1
ATOM 618 C C . ALA A 1 85 ? 5.871 4.376 6.640 1.00 95.00 85 ALA A C 1
ATOM 620 O O . ALA A 1 85 ? 6.811 5.172 6.576 1.00 95.00 85 ALA A O 1
ATOM 621 N N . ARG A 1 86 ? 6.032 3.069 6.468 1.00 95.88 86 ARG A N 1
ATOM 622 C CA . ARG A 1 86 ? 7.279 2.485 5.980 1.00 95.88 86 ARG A CA 1
ATOM 623 C C . ARG A 1 86 ? 7.292 2.577 4.466 1.00 95.88 86 ARG A C 1
ATOM 625 O O . ARG A 1 86 ? 6.290 2.261 3.832 1.00 95.88 86 ARG A O 1
ATOM 632 N N . ILE A 1 87 ? 8.422 2.981 3.907 1.00 95.38 87 ILE A N 1
ATOM 633 C CA . ILE A 1 87 ? 8.635 3.059 2.464 1.00 95.38 87 ILE A CA 1
ATOM 634 C C . ILE A 1 87 ? 9.559 1.913 2.073 1.00 95.38 87 ILE A C 1
ATOM 636 O O . ILE A 1 87 ? 10.594 1.686 2.701 1.00 95.38 87 ILE A O 1
ATOM 640 N N . ARG A 1 88 ? 9.182 1.175 1.035 1.00 94.06 88 ARG A N 1
ATOM 641 C CA . ARG A 1 88 ? 10.004 0.129 0.433 1.00 94.06 88 ARG A CA 1
ATOM 642 C C . ARG A 1 88 ? 10.134 0.396 -1.055 1.00 94.06 88 ARG A C 1
ATOM 644 O O . ARG A 1 88 ? 9.133 0.359 -1.766 1.00 94.06 88 ARG A O 1
ATOM 651 N N . ALA A 1 89 ? 11.362 0.600 -1.517 1.00 91.06 89 ALA A N 1
ATOM 652 C CA . ALA A 1 89 ? 11.662 0.613 -2.940 1.00 91.06 89 ALA A CA 1
ATOM 653 C C . ALA A 1 89 ? 11.432 -0.783 -3.543 1.00 91.06 89 ALA A C 1
ATOM 655 O O . ALA A 1 89 ? 11.802 -1.808 -2.961 1.00 91.06 89 ALA A O 1
ATOM 656 N N . LEU A 1 90 ? 10.800 -0.804 -4.706 1.00 88.75 90 LEU A N 1
ATOM 657 C CA . LEU A 1 90 ? 10.500 -1.971 -5.518 1.00 88.75 90 LEU A CA 1
ATOM 658 C C . LEU A 1 90 ? 11.195 -1.821 -6.885 1.00 88.75 90 LEU A C 1
ATOM 660 O O . LEU A 1 90 ? 11.582 -0.712 -7.271 1.00 88.75 90 LEU A O 1
ATOM 664 N N . PRO A 1 91 ? 11.379 -2.917 -7.643 1.00 84.75 91 PRO A N 1
ATOM 665 C CA . PRO A 1 91 ? 12.014 -2.834 -8.952 1.00 84.75 91 PRO A CA 1
ATOM 666 C C . PRO A 1 91 ? 11.253 -1.897 -9.903 1.00 84.75 91 PRO A C 1
ATOM 668 O O . PRO A 1 91 ? 10.031 -1.775 -9.833 1.00 84.75 91 PRO A O 1
ATOM 671 N N . GLY A 1 92 ? 11.983 -1.234 -10.802 1.00 82.69 92 GLY A N 1
ATOM 672 C CA . GLY A 1 92 ? 11.400 -0.266 -11.740 1.00 82.69 92 GLY A CA 1
ATOM 673 C C . GLY A 1 92 ? 11.098 1.109 -11.132 1.00 82.69 92 GLY A C 1
ATOM 674 O O . GLY A 1 92 ? 10.302 1.846 -11.699 1.00 82.69 92 GLY A O 1
ATOM 675 N N . GLY A 1 93 ? 11.695 1.451 -9.984 1.00 86.19 93 GLY A N 1
ATOM 676 C CA . GLY A 1 93 ? 11.508 2.754 -9.326 1.00 86.19 93 GLY A CA 1
ATOM 677 C C . GLY A 1 93 ? 10.199 2.880 -8.543 1.00 86.19 93 GLY A C 1
ATOM 678 O O . GLY A 1 93 ? 9.886 3.947 -8.024 1.00 86.19 93 GLY A O 1
ATOM 679 N N . TRP A 1 94 ? 9.445 1.790 -8.433 1.00 90.50 94 TRP A N 1
ATOM 680 C CA . TRP A 1 94 ? 8.211 1.733 -7.665 1.00 90.50 94 TRP A CA 1
ATOM 681 C C . TRP A 1 94 ? 8.475 1.851 -6.168 1.00 90.50 94 TRP A C 1
ATOM 683 O O . TRP A 1 94 ? 9.521 1.434 -5.673 1.00 90.50 94 TRP A O 1
ATOM 693 N N . HIS A 1 95 ? 7.490 2.348 -5.427 1.00 93.31 95 HIS A N 1
ATOM 694 C CA . HIS A 1 95 ? 7.548 2.372 -3.970 1.00 93.31 95 HIS A CA 1
ATOM 695 C C . HIS A 1 95 ? 6.265 1.817 -3.364 1.00 93.31 95 HIS A C 1
ATOM 697 O O . HIS A 1 95 ? 5.157 2.181 -3.757 1.00 93.31 95 HIS A O 1
ATOM 703 N N . ALA A 1 96 ? 6.426 0.947 -2.371 1.00 93.56 96 ALA A N 1
ATOM 704 C CA . ALA A 1 96 ? 5.354 0.532 -1.486 1.00 93.56 96 ALA A CA 1
ATOM 705 C C . ALA A 1 96 ? 5.397 1.354 -0.200 1.00 93.56 96 ALA A C 1
ATOM 707 O O . ALA A 1 96 ? 6.422 1.407 0.479 1.00 93.56 96 ALA A O 1
ATOM 708 N N . TRP A 1 97 ? 4.262 1.949 0.143 1.00 96.06 97 TRP A N 1
ATOM 709 C CA . TRP A 1 97 ? 4.039 2.653 1.394 1.00 96.06 97 TRP A CA 1
ATOM 710 C C . TRP A 1 97 ? 3.133 1.807 2.267 1.00 96.06 97 TRP A C 1
ATOM 712 O O . TRP A 1 97 ? 2.033 1.445 1.851 1.00 96.06 97 TRP A O 1
ATOM 722 N N . THR A 1 98 ? 3.587 1.494 3.472 1.00 96.00 98 THR A N 1
ATOM 723 C CA . THR A 1 98 ? 2.864 0.629 4.402 1.00 96.00 98 THR A CA 1
ATOM 724 C C . THR A 1 98 ? 2.594 1.374 5.696 1.00 96.00 98 THR A C 1
ATOM 726 O O . THR A 1 98 ? 3.529 1.698 6.430 1.00 96.00 98 THR A O 1
ATOM 729 N N . VAL A 1 99 ? 1.319 1.622 5.979 1.00 94.81 99 VAL A N 1
ATOM 730 C CA . VAL A 1 99 ? 0.846 2.080 7.289 1.00 94.81 99 VAL A CA 1
ATOM 731 C C . VAL A 1 99 ? 0.422 0.838 8.080 1.00 94.81 99 VAL A C 1
ATOM 733 O O . VAL A 1 99 ? -0.392 0.060 7.568 1.00 94.81 99 VAL A O 1
ATOM 736 N N . PRO A 1 100 ? 0.976 0.607 9.282 1.00 92.44 100 PRO A N 1
ATOM 737 C CA . PRO A 1 100 ? 0.681 -0.594 10.054 1.00 92.44 100 PRO A CA 1
ATOM 738 C C . PRO A 1 100 ? -0.795 -0.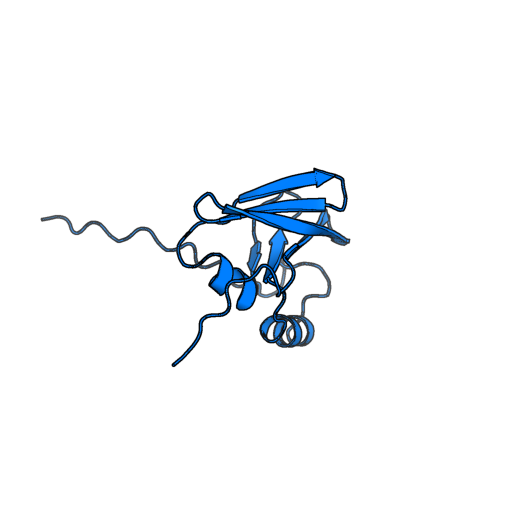633 10.467 1.00 92.44 100 PRO A C 1
ATOM 740 O O . PRO A 1 100 ? -1.411 0.400 10.723 1.00 92.44 100 PRO A O 1
ATOM 743 N N . ALA A 1 101 ? -1.373 -1.830 10.551 1.00 88.25 101 ALA A N 1
ATOM 744 C CA . ALA A 1 101 ? -2.796 -2.040 10.824 1.00 88.25 101 ALA A CA 1
ATOM 745 C C . ALA A 1 101 ? -3.277 -1.435 12.158 1.00 88.25 101 ALA A C 1
ATOM 747 O O . ALA A 1 101 ? -4.463 -1.149 12.307 1.00 88.25 101 ALA A O 1
ATOM 748 N N . GLU A 1 102 ? -2.371 -1.233 13.117 1.00 86.94 102 GLU A N 1
ATOM 749 C CA . GLU A 1 102 ? -2.644 -0.552 14.391 1.00 86.94 102 GLU A CA 1
ATOM 750 C C . GLU A 1 102 ? -2.986 0.936 14.215 1.00 86.94 102 GLU A C 1
ATOM 752 O O . GLU A 1 102 ? -3.762 1.496 14.987 1.00 86.94 102 GLU A O 1
ATOM 757 N N . ASP A 1 103 ? -2.465 1.553 13.155 1.00 82.69 103 ASP A N 1
ATOM 758 C CA . ASP A 1 103 ? -2.735 2.936 12.763 1.00 82.69 103 ASP A CA 1
ATOM 759 C C . ASP A 1 103 ? -3.912 3.064 11.785 1.00 82.69 103 ASP A C 1
ATOM 761 O O . ASP A 1 103 ? -4.361 4.178 11.486 1.00 82.69 103 ASP A O 1
ATOM 765 N N . VAL A 1 104 ? -4.435 1.934 11.297 1.00 77.62 104 VAL A N 1
ATOM 766 C CA . VAL A 1 104 ? -5.611 1.882 10.429 1.00 77.62 104 VAL A CA 1
ATOM 767 C C . VAL A 1 104 ? -6.872 1.857 11.298 1.00 77.62 104 VAL A C 1
ATOM 769 O O . VAL A 1 104 ? -7.034 0.950 12.119 1.00 77.62 104 VAL A O 1
ATOM 772 N N . PRO A 1 105 ? -7.805 2.815 11.135 1.00 69.81 105 PRO A N 1
ATOM 773 C CA . PRO A 1 105 ? -9.040 2.821 11.903 1.00 69.81 105 PRO A CA 1
ATOM 774 C C . PRO A 1 105 ? -9.848 1.553 11.598 1.00 69.81 105 PRO A C 1
ATOM 776 O O . PRO A 1 105 ? -10.353 1.363 10.491 1.00 69.81 105 PRO A O 1
ATOM 779 N N . GLN A 1 106 ? -9.974 0.677 12.595 1.00 62.53 106 GLN A N 1
ATOM 780 C CA . GLN A 1 106 ? -10.818 -0.510 12.515 1.00 62.53 106 GLN A CA 1
ATOM 781 C C . GLN A 1 106 ? -12.274 -0.041 12.498 1.00 62.53 106 GLN A C 1
ATOM 783 O O . GLN A 1 106 ? -12.761 0.553 13.464 1.00 62.53 106 GLN A O 1
ATOM 788 N N . ARG A 1 107 ? -12.986 -0.285 11.396 1.00 54.84 107 ARG A N 1
ATOM 789 C CA . ARG A 1 107 ? -14.424 -0.023 11.345 1.00 54.84 107 ARG A CA 1
ATOM 790 C C . ARG A 1 107 ? -15.097 -1.064 12.242 1.00 54.84 107 ARG A C 1
ATOM 792 O O . ARG A 1 107 ? -15.240 -2.213 11.840 1.00 54.84 107 ARG A O 1
ATOM 799 N N . HIS A 1 108 ? -15.443 -0.679 13.472 1.00 42.06 108 HIS A N 1
ATOM 800 C CA . HIS A 1 108 ? -16.263 -1.499 14.363 1.00 42.06 108 HIS A CA 1
ATOM 801 C C . HIS A 1 108 ? -17.615 -1.696 13.668 1.00 42.06 108 HIS A C 1
ATOM 803 O O . HIS A 1 108 ? -18.417 -0.768 13.582 1.00 42.06 108 HIS A O 1
ATOM 809 N N . VAL A 1 109 ? -17.828 -2.875 13.090 1.00 48.50 109 VAL A N 1
ATOM 810 C CA . VAL A 1 109 ? -19.152 -3.292 12.635 1.00 48.50 109 VAL A CA 1
ATOM 811 C C . VAL A 1 109 ? -19.837 -3.861 13.872 1.00 48.50 109 VAL A C 1
ATOM 813 O O . VAL A 1 109 ? -19.449 -4.926 14.350 1.00 48.50 109 VAL A O 1
ATOM 816 N N . GLY A 1 110 ? -20.746 -3.073 14.445 1.00 36.62 110 GLY A N 1
ATOM 817 C CA . GLY A 1 110 ? -21.719 -3.535 15.436 1.00 36.62 110 GLY A CA 1
ATOM 818 C C . GLY A 1 110 ? -22.939 -4.143 14.765 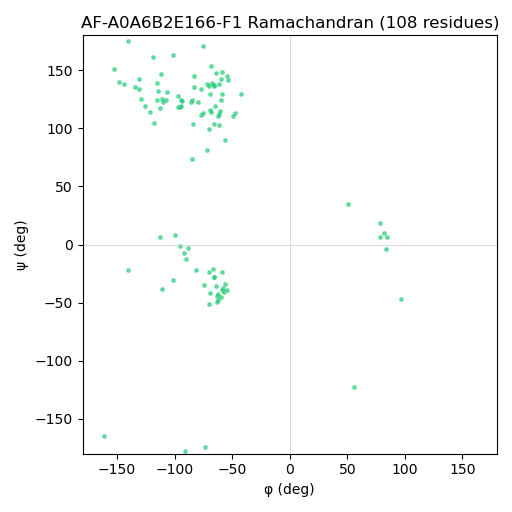1.00 36.62 110 GLY A C 1
ATOM 819 O O . GLY A 1 110 ? -23.179 -3.810 13.580 1.00 36.62 110 GLY A O 1
#

Foldseek 3Di:
DDDDDDPPLPPQPPPPDDPDFPPPDPVVLVVQLPDLWWKWKAALVRDTRDTHPLVCQQQPSFDWDWADPDQQWTWIAHPNDTAIWTWDQGPNNMIMTTGGNVRRDDPPDD

Solvent-accessible surface area (backbone atoms only — not comparable to full-atom values): 6573 Å² total; per-residue (Å²): 135,86,81,78,76,75,80,75,75,80,71,62,64,84,76,69,97,77,85,55,60,85,85,68,45,74,66,56,50,57,55,44,54,73,37,61,43,20,35,38,34,21,43,64,89,65,50,79,52,45,63,26,57,34,28,46,60,58,30,61,90,40,74,70,43,82,44,78,76,48,91,52,32,28,30,40,29,32,84,86,46,76,37,69,20,41,35,42,83,44,71,86,58,20,33,40,37,37,29,54,43,88,81,39,76,77,80,81,82,127

Mean predicted aligned error: 9.48 Å

Sequence (110 aa):
MVSRPAPASAALPPMTGEDGPPGFDAFGRAVLEDVRDAVFLTDAEGALRWANPAARTLTGSAEPRLHPIAETSGHVEVAGHKRPARIRALPGGWHAWTVPAEDVPQRHVG

pLDDT: mean 78.62, std 19.07, range [32.88, 96.06]